Protein AF-A0A8J2T1N3-F1 (afdb_monomer)

Organism: NCBI:txid35677

Sequence (159 aa):
MSMMFPINCCVMGGDDVDDEHQQPVWPPTSPPLTTTHGRLTLVRGYLKRKSTRNLEDGGPPRWALRWLEVDPPEEDRPEYMLSVYKTAQKSKRLNAVSLKKISSVRHDDSLPCAFVVSVGESNYTLLARDAADADTWVQSLNDARDVLNEAPGAQCVAS

InterPro domains:
  IPR001849 Pleckstrin homology domain [PF00169] (44-144)
  IPR001849 Pleckstrin homolo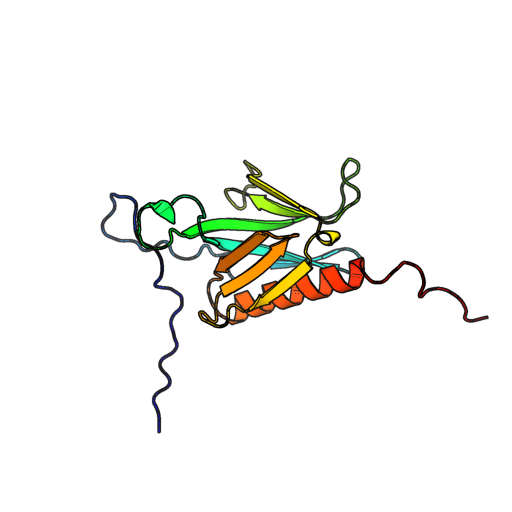gy domain [PS50003] (40-146)
  IPR001849 Pleckstrin homology domain [SM00233] (41-148)
  IPR011993 PH-like domain superfamily [G3DSA:2.30.29.30] (32-151)

Structure (mmCIF, N/CA/C/O backbone):
data_AF-A0A8J2T1N3-F1
#
_entry.id   AF-A0A8J2T1N3-F1
#
loop_
_atom_site.group_PDB
_atom_site.id
_atom_site.type_symbol
_atom_site.label_atom_id
_atom_site.label_alt_id
_atom_site.label_comp_id
_atom_site.label_asym_id
_atom_site.label_entity_id
_atom_site.label_seq_id
_atom_site.pdbx_PDB_ins_code
_atom_site.Cartn_x
_atom_site.Cartn_y
_atom_site.Cartn_z
_atom_site.occupancy
_atom_site.B_iso_or_equiv
_atom_site.auth_seq_id
_atom_site.auth_comp_id
_atom_site.auth_asym_id
_atom_site.auth_atom_id
_atom_site.pdbx_PDB_model_num
ATOM 1 N N . MET A 1 1 ? 37.024 -8.388 -8.781 1.00 33.28 1 MET A N 1
ATOM 2 C CA . MET A 1 1 ? 36.218 -7.209 -8.403 1.00 33.28 1 MET A CA 1
ATOM 3 C C . MET A 1 1 ? 34.993 -7.195 -9.305 1.00 33.28 1 MET A C 1
ATOM 5 O O . MET A 1 1 ? 35.105 -6.779 -10.449 1.00 33.28 1 MET A O 1
ATOM 9 N N . SER A 1 2 ? 33.876 -7.772 -8.849 1.00 30.22 2 SER A N 1
ATOM 10 C CA . SER A 1 2 ? 32.626 -7.786 -9.622 1.00 30.22 2 SER A CA 1
ATOM 11 C C . SER A 1 2 ? 32.015 -6.393 -9.613 1.00 30.22 2 SER A C 1
ATOM 13 O O . SER A 1 2 ? 31.743 -5.846 -8.547 1.00 30.22 2 SER A O 1
ATOM 15 N N . MET A 1 3 ? 31.823 -5.816 -10.797 1.00 27.67 3 MET A N 1
ATOM 16 C CA . MET A 1 3 ? 31.087 -4.569 -10.966 1.00 27.67 3 MET A CA 1
ATOM 17 C C . MET A 1 3 ? 29.609 -4.853 -10.692 1.00 27.67 3 MET A C 1
ATOM 19 O O . MET A 1 3 ? 28.926 -5.496 -11.485 1.00 27.67 3 MET A O 1
ATOM 23 N N . MET A 1 4 ? 29.144 -4.421 -9.523 1.00 29.05 4 MET A N 1
ATOM 24 C CA . MET A 1 4 ? 27.740 -4.431 -9.135 1.00 29.05 4 MET A CA 1
ATOM 25 C C . MET A 1 4 ? 27.053 -3.302 -9.913 1.00 29.05 4 MET A C 1
ATOM 27 O O . MET A 1 4 ? 27.140 -2.137 -9.532 1.00 29.05 4 MET A O 1
ATOM 31 N N . PHE A 1 5 ? 26.440 -3.615 -11.053 1.00 33.06 5 PHE A N 1
ATOM 32 C CA . PHE A 1 5 ? 25.565 -2.657 -11.725 1.00 33.06 5 PHE A CA 1
ATOM 33 C C . PHE A 1 5 ? 24.325 -2.445 -10.842 1.00 33.06 5 PHE A C 1
ATOM 35 O O . PHE A 1 5 ? 23.696 -3.436 -10.462 1.00 33.06 5 PHE A O 1
ATOM 42 N N . PRO A 1 6 ? 23.951 -1.202 -10.487 1.00 34.56 6 PRO A N 1
ATOM 43 C CA . PRO A 1 6 ? 22.692 -0.966 -9.799 1.00 34.56 6 PRO A CA 1
ATOM 44 C C . PRO A 1 6 ? 21.561 -1.380 -10.742 1.00 34.56 6 PRO A C 1
ATOM 46 O O . PRO A 1 6 ? 21.433 -0.841 -11.843 1.00 34.56 6 PRO A O 1
ATOM 49 N N . ILE A 1 7 ? 20.762 -2.366 -10.329 1.00 42.06 7 ILE A N 1
ATOM 50 C CA . ILE A 1 7 ? 19.538 -2.756 -11.030 1.00 42.06 7 ILE A CA 1
ATOM 51 C C . ILE A 1 7 ? 18.597 -1.558 -10.933 1.00 42.06 7 ILE A C 1
ATOM 53 O O . ILE A 1 7 ? 17.929 -1.336 -9.925 1.00 42.06 7 ILE A O 1
ATOM 57 N N . ASN A 1 8 ? 18.617 -0.727 -11.968 1.00 40.50 8 ASN A N 1
ATOM 58 C CA . ASN A 1 8 ? 17.782 0.450 -12.055 1.00 40.50 8 ASN A CA 1
ATOM 59 C C . ASN A 1 8 ? 16.344 -0.024 -12.313 1.00 40.50 8 ASN A C 1
ATOM 61 O O . ASN A 1 8 ? 15.976 -0.340 -13.443 1.00 40.50 8 ASN A O 1
ATOM 65 N N . CYS A 1 9 ? 15.528 -0.087 -11.259 1.00 50.62 9 CYS A N 1
ATOM 66 C CA . CYS A 1 9 ? 14.113 -0.485 -11.286 1.00 50.62 9 CYS A CA 1
ATOM 67 C C . CYS A 1 9 ? 13.203 0.405 -12.160 1.00 50.62 9 CYS A C 1
ATOM 69 O O . CYS A 1 9 ? 11.994 0.191 -12.247 1.00 50.62 9 CYS A O 1
ATOM 71 N N . CYS A 1 10 ? 13.775 1.396 -12.845 1.00 49.16 10 CYS A N 1
ATOM 72 C CA . CYS A 1 10 ? 13.079 2.318 -13.730 1.00 49.16 10 CYS A CA 1
ATOM 73 C C . CYS A 1 10 ? 12.511 1.665 -15.008 1.00 49.16 10 CYS A C 1
ATOM 75 O O . CYS A 1 10 ? 11.683 2.287 -15.669 1.00 49.16 10 CYS A O 1
ATOM 77 N N . VAL A 1 11 ? 12.889 0.430 -15.360 1.00 46.72 11 VAL A N 1
ATOM 78 C CA . VAL A 1 11 ? 12.620 -0.145 -16.695 1.00 46.72 11 VAL A CA 1
ATOM 79 C C . VAL A 1 11 ? 11.717 -1.380 -16.639 1.00 46.72 11 VAL A C 1
ATOM 81 O O . VAL A 1 11 ? 12.115 -2.470 -17.021 1.00 46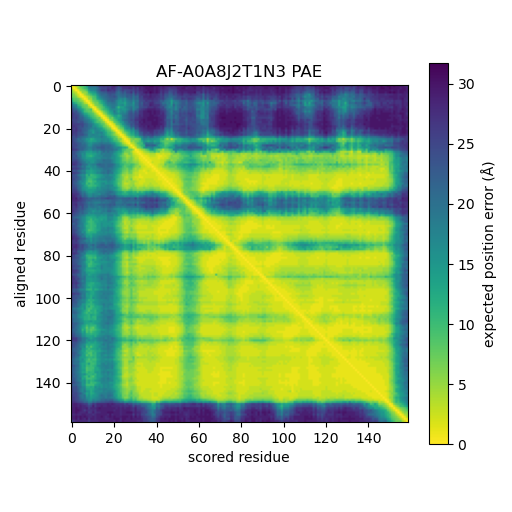.72 11 VAL A O 1
ATOM 84 N N . MET A 1 12 ? 10.473 -1.223 -16.181 1.00 45.03 12 MET A N 1
ATOM 85 C CA . MET A 1 12 ? 9.406 -2.187 -16.489 1.00 45.03 12 MET A CA 1
ATOM 86 C C . MET A 1 12 ? 8.071 -1.454 -16.697 1.00 45.03 12 MET A C 1
ATOM 88 O O . MET A 1 12 ? 7.473 -0.934 -15.746 1.00 45.03 12 MET A O 1
ATOM 92 N N . GLY A 1 13 ? 7.615 -1.404 -17.954 1.00 39.06 13 GLY A N 1
ATOM 93 C CA . GLY A 1 13 ? 6.243 -1.052 -18.341 1.00 39.06 13 GLY A CA 1
ATOM 94 C C . GLY A 1 13 ? 6.118 -0.135 -19.565 1.00 39.06 13 GLY A C 1
ATOM 95 O O . GLY A 1 13 ? 5.928 1.063 -19.384 1.00 39.06 13 GLY A O 1
ATOM 96 N N . GLY A 1 14 ? 6.166 -0.707 -20.776 1.00 36.59 14 GLY A N 1
ATOM 97 C CA . GLY A 1 14 ? 5.347 -0.244 -21.914 1.00 36.59 14 GLY A CA 1
ATOM 98 C C . GLY A 1 14 ? 3.943 -0.871 -21.814 1.00 36.59 14 GLY A C 1
ATOM 99 O O . GLY A 1 14 ? 3.734 -1.782 -21.012 1.00 36.59 14 GLY A O 1
ATOM 100 N N . ASP A 1 15 ? 2.913 -0.478 -22.547 1.00 44.97 15 ASP A N 1
ATOM 101 C CA . ASP A 1 15 ? 2.760 0.492 -23.627 1.00 44.97 15 ASP A CA 1
ATOM 102 C C . ASP A 1 15 ? 1.239 0.743 -23.743 1.00 44.97 15 ASP A C 1
ATOM 104 O O . ASP A 1 15 ? 0.459 -0.197 -23.552 1.00 44.97 15 ASP A O 1
ATOM 108 N N . ASP A 1 16 ? 0.832 1.986 -23.989 1.00 40.53 16 ASP A N 1
ATOM 109 C CA . ASP A 1 16 ? -0.409 2.356 -24.690 1.00 40.53 16 ASP A CA 1
ATOM 110 C C . ASP A 1 16 ? -0.244 3.823 -25.155 1.00 40.53 16 ASP A C 1
ATOM 112 O O . ASP A 1 16 ? -0.697 4.759 -24.498 1.00 40.53 16 ASP A O 1
ATOM 116 N N . VAL A 1 17 ? 0.460 3.937 -26.291 1.00 40.97 17 VAL A N 1
ATOM 117 C CA . VAL A 1 17 ? 0.290 4.825 -27.465 1.00 40.97 17 VAL A CA 1
ATOM 118 C C . VAL A 1 17 ? 0.396 6.362 -27.363 1.00 40.97 17 VAL A C 1
ATOM 120 O O . VAL A 1 17 ? -0.347 7.024 -26.644 1.00 40.97 17 VAL A O 1
ATOM 123 N N . ASP A 1 18 ? 1.262 6.873 -28.256 1.00 35.03 18 ASP A N 1
ATOM 124 C CA . ASP A 1 18 ? 1.399 8.233 -28.810 1.00 35.03 18 ASP A CA 1
ATOM 125 C C . ASP A 1 18 ? 1.966 9.348 -27.909 1.00 35.03 18 ASP A C 1
ATOM 127 O O . ASP A 1 18 ? 1.295 10.340 -27.651 1.00 35.03 18 ASP A O 1
ATOM 131 N N . ASP A 1 19 ? 3.238 9.241 -27.502 1.00 35.72 19 ASP A N 1
ATOM 132 C CA . ASP A 1 19 ? 4.164 10.395 -27.507 1.00 35.72 19 ASP A CA 1
ATOM 133 C C . ASP A 1 19 ? 5.622 9.905 -27.398 1.00 35.72 19 ASP A C 1
ATOM 135 O O . ASP A 1 19 ? 6.002 9.197 -26.464 1.00 35.72 19 ASP A O 1
ATOM 139 N N . GLU A 1 20 ? 6.449 10.235 -28.387 1.00 35.84 20 GLU A N 1
ATOM 140 C CA . GLU A 1 20 ? 7.730 9.575 -28.660 1.00 35.84 20 GLU A CA 1
ATOM 141 C C . GLU A 1 20 ? 8.861 9.898 -27.656 1.00 35.84 20 GLU A C 1
ATOM 143 O O . GLU A 1 20 ? 9.962 9.400 -27.840 1.00 35.84 20 GLU A O 1
ATOM 148 N N . HIS A 1 21 ? 8.677 10.704 -26.599 1.00 39.50 21 HIS A N 1
ATOM 149 C CA . HIS A 1 21 ? 9.823 11.186 -25.796 1.00 39.50 21 HIS A CA 1
ATOM 150 C C . HIS A 1 21 ? 9.574 11.455 -24.300 1.00 39.50 21 HIS A C 1
ATOM 152 O O . HIS A 1 21 ? 10.084 12.447 -23.775 1.00 39.50 21 HIS A O 1
ATOM 158 N N . GLN A 1 22 ? 8.890 10.580 -23.550 1.00 37.38 22 GLN A N 1
ATOM 159 C CA . GLN A 1 22 ? 9.033 10.585 -22.080 1.00 37.38 22 GLN A CA 1
ATOM 160 C C . GLN A 1 22 ? 8.504 9.310 -21.410 1.00 37.38 22 GLN A C 1
ATOM 162 O O . GLN A 1 22 ? 7.304 9.085 -21.284 1.00 37.38 22 GLN A O 1
ATOM 167 N N . GLN A 1 23 ? 9.427 8.498 -20.888 1.00 44.47 23 GLN A N 1
ATOM 168 C CA . GLN A 1 23 ? 9.124 7.533 -19.827 1.00 44.47 23 GLN A CA 1
ATOM 169 C C . GLN A 1 23 ? 8.367 8.263 -18.698 1.00 44.47 23 GLN A C 1
ATOM 171 O O . GLN A 1 23 ? 8.748 9.395 -18.385 1.00 44.47 23 GLN A O 1
ATOM 176 N N . PRO A 1 24 ? 7.336 7.680 -18.049 1.00 46.66 24 PRO A N 1
ATOM 177 C CA . PRO A 1 24 ? 6.681 8.349 -16.935 1.00 46.66 24 PRO A CA 1
ATOM 178 C C . PRO A 1 24 ? 7.683 8.470 -15.786 1.00 46.66 24 PRO A C 1
ATOM 180 O O . PRO A 1 24 ? 7.938 7.512 -15.053 1.00 46.66 24 PRO A O 1
ATOM 183 N N . VAL A 1 25 ? 8.274 9.659 -15.663 1.00 57.47 25 VAL A N 1
ATOM 184 C CA . VAL A 1 25 ? 9.084 10.079 -14.524 1.00 57.47 25 VAL A CA 1
ATOM 185 C C . VAL A 1 25 ? 8.244 9.813 -13.283 1.00 57.47 25 VAL A C 1
ATOM 187 O O . VAL A 1 25 ? 7.108 10.287 -13.186 1.00 57.47 25 VAL A O 1
ATOM 190 N N . TRP A 1 26 ? 8.766 8.999 -12.363 1.00 65.50 26 TRP A N 1
ATOM 191 C CA . TRP A 1 26 ? 8.106 8.766 -11.084 1.00 65.50 26 TRP A CA 1
ATOM 192 C C . TRP A 1 26 ? 7.728 10.123 -10.473 1.00 65.50 26 TRP A C 1
ATOM 194 O O . TRP A 1 26 ? 8.596 10.991 -10.351 1.00 65.50 26 TRP A O 1
ATOM 204 N N . PRO A 1 27 ? 6.451 10.354 -10.127 1.00 66.81 27 PRO A N 1
ATOM 205 C CA . PRO A 1 27 ? 6.038 11.633 -9.572 1.00 66.81 27 PRO A CA 1
ATOM 206 C C . PRO A 1 27 ? 6.780 11.911 -8.250 1.00 66.81 27 PRO A C 1
ATOM 208 O O . PRO A 1 27 ? 7.126 10.968 -7.532 1.00 66.81 27 PRO A O 1
ATOM 211 N N . PRO A 1 28 ? 6.984 13.191 -7.882 1.00 55.28 28 PRO A N 1
ATOM 212 C CA . PRO A 1 28 ? 7.863 13.614 -6.780 1.00 55.28 28 PRO A CA 1
ATOM 213 C C . PRO A 1 28 ? 7.484 13.093 -5.381 1.00 55.28 28 PRO A C 1
ATOM 215 O O . PRO A 1 28 ? 8.271 13.208 -4.452 1.00 55.28 28 PRO A O 1
ATOM 218 N N . THR A 1 29 ? 6.310 12.483 -5.213 1.00 58.31 29 THR A N 1
ATOM 219 C CA . THR A 1 29 ? 5.876 11.788 -3.981 1.00 58.31 29 THR A CA 1
ATOM 220 C C . THR A 1 29 ? 6.286 10.306 -3.957 1.00 58.31 29 THR A C 1
ATOM 222 O O . THR A 1 29 ? 5.571 9.443 -3.449 1.00 58.31 29 THR A O 1
ATOM 225 N N . SER A 1 30 ? 7.448 10.041 -4.547 1.00 53.81 30 SER A N 1
ATOM 226 C CA . SER A 1 30 ? 8.233 8.810 -4.457 1.00 53.81 30 SER A CA 1
ATOM 227 C C . SER A 1 30 ? 9.593 9.328 -3.979 1.00 53.81 30 SER A C 1
ATOM 229 O O . SER A 1 30 ? 10.326 9.856 -4.812 1.00 53.81 30 SER A O 1
ATOM 231 N N . PRO A 1 31 ? 9.846 9.478 -2.669 1.00 60.31 31 PRO A N 1
ATOM 232 C CA . PRO A 1 31 ? 9.664 8.458 -1.642 1.00 60.31 31 PRO A CA 1
ATOM 233 C C . PRO A 1 31 ? 8.270 8.442 -1.000 1.00 60.31 31 PRO A C 1
ATOM 235 O O . PRO A 1 31 ? 7.576 9.466 -1.009 1.00 60.31 31 PRO A O 1
ATOM 238 N N . PRO A 1 32 ? 7.855 7.297 -0.421 1.00 78.56 32 PRO A N 1
ATOM 239 C CA . PRO A 1 32 ? 6.641 7.230 0.377 1.00 78.56 32 PRO A CA 1
ATOM 240 C C . PRO A 1 32 ? 6.695 8.239 1.525 1.00 78.56 32 PRO A C 1
ATOM 242 O O . PRO A 1 32 ? 7.703 8.391 2.212 1.00 78.56 32 PRO A O 1
ATOM 245 N N . LEU A 1 33 ? 5.580 8.926 1.743 1.00 84.94 33 LEU A N 1
ATOM 246 C CA . LEU A 1 33 ? 5.395 9.811 2.880 1.00 84.94 33 LEU A CA 1
ATOM 247 C C . LEU A 1 33 ? 4.848 8.993 4.044 1.00 84.94 33 LEU A C 1
ATOM 249 O O . LEU A 1 33 ? 3.852 8.283 3.889 1.00 84.94 33 LEU A O 1
ATOM 253 N N . THR A 1 34 ? 5.453 9.147 5.214 1.00 88.75 34 THR A N 1
ATOM 254 C CA . THR A 1 34 ? 4.949 8.567 6.455 1.00 88.75 34 THR A CA 1
ATOM 255 C C . THR A 1 34 ? 4.435 9.653 7.391 1.00 88.75 34 THR A C 1
ATOM 257 O O . THR A 1 34 ? 4.918 10.787 7.400 1.00 88.75 34 THR A O 1
ATOM 260 N N . THR A 1 35 ? 3.395 9.338 8.154 1.00 88.81 35 THR A N 1
ATOM 261 C CA . THR A 1 35 ? 2.863 10.221 9.193 1.00 88.81 35 THR A CA 1
ATOM 262 C C . THR A 1 35 ? 2.381 9.393 10.373 1.00 88.81 35 THR A C 1
ATOM 264 O O . THR A 1 35 ? 1.821 8.314 10.193 1.00 88.81 35 THR A O 1
ATOM 267 N N . THR A 1 36 ? 2.616 9.875 11.587 1.00 88.81 36 THR A N 1
ATOM 268 C CA . THR A 1 36 ? 2.185 9.181 12.801 1.00 88.81 36 THR A CA 1
ATOM 269 C C . THR A 1 36 ? 0.731 9.521 13.107 1.00 88.81 36 THR A C 1
ATOM 271 O O . THR A 1 36 ? 0.372 10.693 13.205 1.00 88.81 36 THR A O 1
ATOM 274 N N . HIS A 1 37 ? -0.100 8.500 13.307 1.00 86.25 37 HIS A N 1
ATOM 275 C CA . HIS A 1 37 ? -1.475 8.642 13.778 1.00 86.25 37 HIS A CA 1
ATOM 276 C C . HIS A 1 37 ? -1.719 7.691 14.953 1.00 86.25 37 HIS A C 1
ATOM 278 O O . HIS A 1 37 ? -1.761 6.468 14.796 1.00 86.25 37 HIS A O 1
ATOM 284 N N . GLY A 1 38 ? -1.856 8.252 16.156 1.00 84.19 38 GLY A N 1
ATOM 285 C CA . GLY A 1 38 ? -1.870 7.460 17.384 1.00 84.19 38 GLY A CA 1
ATOM 286 C C . GLY A 1 38 ? -0.567 6.671 17.540 1.00 84.19 38 GLY A C 1
ATOM 287 O O . GLY A 1 38 ? 0.508 7.260 17.597 1.00 84.19 38 GLY A O 1
ATOM 288 N N . ARG A 1 39 ? -0.668 5.337 17.597 1.00 84.31 39 ARG A N 1
ATOM 289 C CA . ARG A 1 39 ? 0.480 4.413 17.694 1.00 84.31 39 ARG A CA 1
ATOM 290 C C . ARG A 1 39 ? 0.962 3.880 16.338 1.00 84.31 39 ARG A C 1
ATOM 292 O O . ARG A 1 39 ? 1.894 3.088 16.315 1.00 84.31 39 ARG A O 1
ATOM 299 N N . LEU A 1 40 ? 0.316 4.260 15.232 1.00 87.06 40 LEU A N 1
ATOM 300 C CA . LEU A 1 40 ? 0.606 3.718 13.905 1.00 87.06 40 LEU A CA 1
ATOM 301 C C . LEU A 1 40 ? 1.406 4.707 13.058 1.00 87.06 40 LEU A C 1
ATOM 303 O O . LEU A 1 40 ? 1.130 5.909 13.052 1.00 87.06 40 LEU A O 1
ATOM 307 N N . THR A 1 41 ? 2.330 4.169 12.267 1.00 88.31 41 THR A N 1
ATOM 308 C CA . THR A 1 41 ? 2.959 4.875 11.148 1.00 88.31 41 THR A CA 1
ATOM 309 C C . THR A 1 41 ? 2.125 4.632 9.895 1.00 88.31 41 THR A C 1
ATOM 311 O O . THR A 1 41 ? 2.108 3.535 9.343 1.00 88.31 41 THR A O 1
ATOM 314 N N . LEU A 1 42 ? 1.402 5.655 9.446 1.00 91.56 42 LEU A N 1
ATOM 315 C CA . LEU A 1 42 ? 0.627 5.604 8.211 1.00 91.56 42 LEU A CA 1
ATOM 316 C C . LEU A 1 42 ? 1.544 5.910 7.032 1.00 91.56 42 LEU A C 1
ATOM 318 O O . LEU A 1 42 ? 2.291 6.885 7.073 1.00 91.56 42 LEU A O 1
ATOM 322 N N . VAL A 1 43 ? 1.460 5.107 5.975 1.00 94.38 43 VAL A N 1
ATOM 323 C CA . VAL A 1 43 ? 2.260 5.258 4.754 1.00 94.38 43 VAL A CA 1
ATOM 324 C C . VAL A 1 43 ? 1.374 5.647 3.574 1.00 94.38 43 VAL A C 1
ATOM 326 O O . VAL A 1 43 ? 0.243 5.170 3.452 1.00 94.38 43 VAL A O 1
ATOM 329 N N . ARG A 1 44 ? 1.875 6.529 2.703 1.00 94.69 44 ARG A N 1
ATOM 330 C CA . ARG A 1 44 ? 1.207 6.945 1.464 1.00 94.69 44 ARG A CA 1
ATOM 331 C C . ARG A 1 44 ? 2.199 7.276 0.358 1.00 94.69 44 ARG A C 1
ATOM 333 O O . ARG A 1 44 ? 3.277 7.794 0.628 1.00 94.69 44 ARG A O 1
ATOM 340 N N . GLY A 1 45 ? 1.833 7.027 -0.891 1.00 93.31 45 GLY A N 1
ATOM 341 C CA . GLY A 1 45 ? 2.717 7.277 -2.027 1.00 93.31 45 GLY A CA 1
ATOM 342 C C . GLY A 1 45 ? 2.220 6.663 -3.328 1.00 93.31 45 GLY A C 1
ATOM 343 O O . GLY A 1 45 ? 1.215 5.946 -3.365 1.00 93.31 45 GLY A O 1
ATOM 344 N N . TYR A 1 46 ? 2.938 6.941 -4.414 1.00 91.81 46 TYR A N 1
ATOM 345 C CA . TYR A 1 46 ? 2.677 6.290 -5.694 1.00 91.81 46 TYR A CA 1
ATOM 346 C C . TYR A 1 46 ? 3.348 4.919 -5.775 1.00 91.81 46 TYR A C 1
ATOM 348 O O . TYR A 1 46 ? 4.527 4.768 -5.471 1.00 91.81 46 TYR A O 1
ATOM 356 N N . LEU A 1 47 ? 2.598 3.930 -6.257 1.00 91.56 47 LEU A N 1
ATOM 357 C CA . LEU A 1 47 ? 3.086 2.591 -6.576 1.00 91.56 47 LEU A CA 1
ATOM 358 C C . LEU A 1 47 ? 2.548 2.156 -7.935 1.00 91.56 47 LEU A C 1
ATOM 360 O O . LEU A 1 47 ? 1.433 2.503 -8.331 1.00 91.56 47 LEU A O 1
ATOM 364 N N . LYS A 1 48 ? 3.317 1.346 -8.652 1.00 90.12 48 LYS A N 1
ATOM 365 C CA . LYS A 1 48 ? 2.834 0.624 -9.827 1.00 90.12 48 LYS A CA 1
ATOM 366 C C . LYS A 1 48 ? 2.169 -0.668 -9.358 1.00 90.12 48 LYS A C 1
ATOM 368 O O . LYS A 1 48 ? 2.803 -1.512 -8.742 1.00 90.12 48 LYS A O 1
ATOM 373 N N . ARG A 1 49 ? 0.887 -0.854 -9.657 1.00 89.06 49 ARG A N 1
ATOM 374 C CA . ARG A 1 49 ? 0.153 -2.089 -9.352 1.00 89.06 49 ARG A CA 1
ATOM 375 C C . ARG A 1 49 ? 0.092 -2.986 -10.581 1.00 89.06 49 ARG A C 1
ATOM 377 O O . ARG A 1 49 ? -0.289 -2.514 -11.655 1.00 89.06 49 ARG A O 1
ATOM 384 N N . LYS A 1 50 ? 0.407 -4.272 -10.415 1.00 84.88 50 LYS A N 1
ATOM 385 C CA . LYS A 1 50 ? 0.279 -5.271 -11.483 1.00 84.88 50 LYS A CA 1
ATOM 386 C C . LYS A 1 50 ? -1.199 -5.461 -11.841 1.00 84.88 50 LYS A C 1
ATOM 388 O O . LYS A 1 50 ? -2.036 -5.695 -10.965 1.00 84.88 50 LYS A O 1
ATOM 393 N N . SER A 1 51 ? -1.539 -5.313 -13.117 1.00 74.69 51 SER A N 1
ATOM 394 C CA . SER A 1 51 ? -2.882 -5.5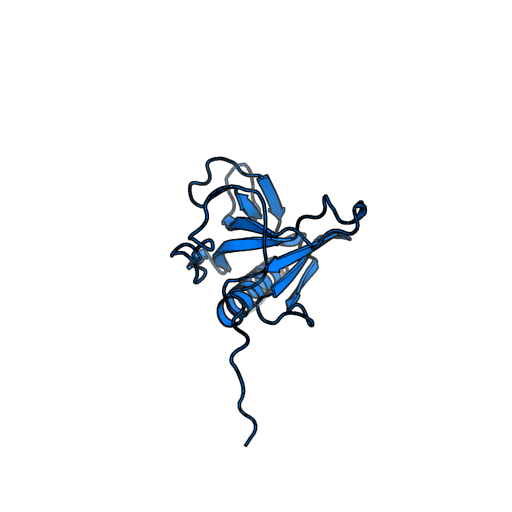86 -13.628 1.00 74.69 51 SER A CA 1
ATOM 395 C C . SER A 1 51 ? -3.126 -7.091 -13.663 1.00 74.69 51 SER A C 1
ATOM 397 O O . SER A 1 51 ? -2.285 -7.847 -14.143 1.00 74.69 51 SER A O 1
ATOM 399 N N . THR A 1 52 ? -4.294 -7.522 -13.193 1.00 64.56 52 THR A N 1
ATOM 400 C CA . THR A 1 52 ? -4.733 -8.924 -13.259 1.00 64.56 52 THR A CA 1
ATOM 401 C C . THR A 1 52 ? -5.518 -9.242 -14.535 1.00 64.56 52 THR A C 1
ATOM 403 O O . THR A 1 52 ? -5.820 -10.402 -14.773 1.00 64.56 52 THR A O 1
ATOM 406 N N . ARG A 1 53 ? -5.865 -8.235 -15.354 1.00 56.59 53 ARG A N 1
ATOM 407 C CA . ARG A 1 53 ? -6.842 -8.376 -16.452 1.00 56.59 53 ARG A CA 1
ATOM 408 C C . ARG A 1 53 ? -6.335 -9.074 -17.717 1.00 56.59 53 ARG A C 1
ATOM 410 O O . ARG A 1 53 ? -7.168 -9.524 -18.482 1.00 56.59 53 ARG A O 1
ATOM 417 N N . ASN A 1 54 ? -5.023 -9.167 -17.939 1.00 49.78 54 ASN A N 1
ATOM 418 C CA . ASN A 1 54 ? -4.477 -9.581 -19.244 1.00 49.78 54 ASN A CA 1
ATOM 419 C C . ASN A 1 54 ? -3.576 -10.825 -19.168 1.00 49.78 54 ASN A C 1
ATOM 421 O O . ASN A 1 54 ? -2.807 -11.078 -20.089 1.00 49.78 54 ASN A O 1
ATOM 425 N N . LEU A 1 55 ? -3.628 -11.595 -18.073 1.00 50.53 55 LEU A N 1
ATOM 426 C CA . LEU A 1 55 ? -2.864 -12.848 -17.985 1.00 50.53 55 LEU A CA 1
ATOM 427 C C . LEU A 1 55 ? -3.353 -13.909 -18.988 1.00 50.53 55 LEU A C 1
ATOM 429 O O . LEU A 1 55 ? -2.584 -14.803 -19.321 1.00 50.53 55 LEU A O 1
ATOM 433 N N . GLU A 1 56 ? -4.585 -13.792 -19.492 1.00 51.25 56 GLU A N 1
ATOM 434 C CA . GLU A 1 56 ? -5.168 -14.729 -20.463 1.00 51.25 56 GLU A CA 1
ATOM 435 C C . GLU A 1 56 ? -4.619 -14.544 -21.893 1.00 51.25 56 GLU A C 1
ATOM 437 O O . GLU A 1 56 ? -4.569 -15.510 -22.646 1.00 51.25 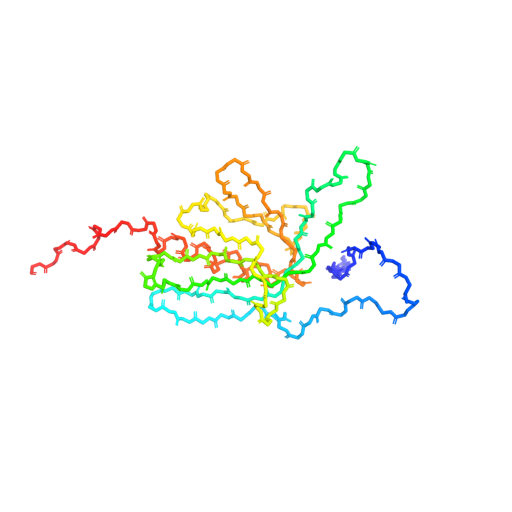56 GLU A O 1
ATOM 442 N N . ASP A 1 57 ? -4.110 -13.355 -22.242 1.00 57.59 57 ASP A N 1
ATOM 443 C CA . ASP A 1 57 ? -3.658 -13.027 -23.608 1.00 57.59 57 ASP A CA 1
ATOM 444 C C . ASP A 1 57 ? -2.156 -13.279 -23.854 1.00 57.59 57 ASP A C 1
ATOM 446 O O . ASP A 1 57 ? -1.621 -12.928 -24.905 1.00 57.59 57 ASP A O 1
ATOM 450 N N . GLY A 1 58 ? -1.426 -13.842 -22.882 1.00 56.47 58 GLY A N 1
ATOM 451 C CA . GLY A 1 58 ? 0.011 -14.141 -23.020 1.00 56.47 58 GLY A CA 1
ATOM 452 C C . GLY A 1 58 ? 0.930 -12.913 -23.152 1.00 56.47 58 GLY A C 1
ATOM 453 O O . GLY A 1 58 ? 2.129 -13.062 -23.387 1.00 56.47 58 GLY A O 1
ATOM 454 N N . GLY A 1 59 ? 0.391 -11.700 -22.996 1.00 59.09 59 GLY A N 1
ATOM 455 C CA . GLY A 1 59 ? 1.143 -10.448 -23.049 1.00 59.09 59 GLY A CA 1
ATOM 456 C C . GLY A 1 59 ? 1.934 -10.150 -21.766 1.00 59.09 59 GLY A C 1
ATOM 457 O O . GLY A 1 59 ? 1.662 -10.720 -20.704 1.00 59.09 59 GLY A O 1
ATOM 458 N N . PRO A 1 60 ? 2.912 -9.225 -21.823 1.00 58.50 60 PRO A N 1
ATOM 459 C CA . PRO A 1 60 ? 3.673 -8.828 -20.647 1.00 58.50 60 PRO A CA 1
ATOM 460 C C . PRO A 1 60 ? 2.758 -8.207 -19.577 1.00 58.50 60 PRO A C 1
ATOM 462 O O . PRO A 1 60 ? 1.762 -7.546 -19.898 1.00 58.50 60 PRO A O 1
ATOM 465 N N . PRO A 1 61 ? 3.085 -8.379 -18.284 1.00 64.00 61 PRO A N 1
ATOM 466 C CA . PRO A 1 61 ? 2.277 -7.844 -17.200 1.00 64.00 61 PRO A CA 1
ATOM 467 C C . PRO A 1 61 ? 2.199 -6.317 -17.284 1.00 64.00 61 PRO A C 1
ATOM 469 O O . PRO A 1 61 ? 3.203 -5.618 -17.152 1.00 64.00 61 PRO A O 1
ATOM 472 N N . ARG A 1 62 ? 0.983 -5.794 -17.467 1.00 77.19 62 ARG A N 1
ATOM 473 C CA . ARG A 1 62 ? 0.732 -4.350 -17.478 1.00 77.19 62 ARG A CA 1
ATOM 474 C C . ARG A 1 62 ? 0.754 -3.797 -16.057 1.00 77.19 62 ARG A C 1
ATOM 476 O O . ARG A 1 62 ? 0.075 -4.315 -15.169 1.00 77.19 62 ARG A O 1
ATOM 483 N N . TRP A 1 63 ? 1.494 -2.714 -15.855 1.00 83.88 63 TRP A N 1
ATOM 484 C CA . TRP A 1 63 ? 1.597 -2.015 -14.577 1.00 83.88 63 TRP A CA 1
ATOM 485 C C . TRP A 1 63 ? 0.848 -0.691 -14.638 1.00 83.88 63 TRP A C 1
ATOM 487 O O . TRP A 1 63 ? 0.988 0.066 -15.592 1.00 83.88 63 TRP A O 1
ATOM 497 N N . ALA A 1 64 ? 0.071 -0.388 -13.603 1.00 86.25 64 ALA A N 1
ATOM 498 C CA . ALA A 1 64 ? -0.671 0.861 -13.518 1.00 86.25 64 ALA A CA 1
ATOM 499 C C . ALA A 1 64 ? -0.201 1.683 -12.317 1.00 86.25 64 ALA A C 1
ATOM 501 O O . ALA A 1 64 ? -0.297 1.221 -11.181 1.00 86.25 64 ALA A O 1
ATOM 502 N N . LEU A 1 65 ? 0.261 2.912 -12.556 1.00 88.25 65 LEU A N 1
ATOM 503 C CA . LEU A 1 65 ? 0.632 3.845 -11.491 1.00 88.25 65 LEU A CA 1
ATOM 504 C C . LEU A 1 65 ? -0.615 4.280 -10.705 1.00 88.25 65 LEU A C 1
ATOM 506 O O . LEU A 1 65 ? -1.594 4.744 -11.297 1.00 88.25 65 LEU A O 1
ATOM 510 N N . ARG A 1 66 ? -0.608 4.104 -9.385 1.00 91.69 66 ARG A N 1
ATOM 511 C CA . ARG A 1 66 ? -1.727 4.403 -8.481 1.00 91.69 66 ARG A CA 1
ATOM 512 C C . ARG A 1 66 ? -1.226 5.043 -7.198 1.00 91.69 66 ARG A C 1
ATOM 514 O O . ARG A 1 66 ? -0.112 4.773 -6.767 1.00 91.69 66 ARG A O 1
ATOM 521 N N . TRP A 1 67 ? -2.073 5.871 -6.597 1.00 92.38 67 TRP A N 1
ATOM 522 C CA . TRP A 1 67 ? -1.830 6.401 -5.260 1.00 92.38 67 TRP A CA 1
ATOM 523 C C . TRP A 1 67 ? -2.369 5.413 -4.235 1.00 92.38 67 TRP A C 1
ATOM 525 O O . TRP A 1 67 ? -3.543 5.041 -4.308 1.00 92.38 67 TRP A O 1
ATOM 535 N N . LEU A 1 68 ? -1.517 4.966 -3.322 1.00 94.75 68 LEU A N 1
ATOM 536 C CA . LEU A 1 68 ? -1.912 4.140 -2.192 1.00 94.75 68 LEU A CA 1
ATOM 537 C C . LEU A 1 68 ? -1.680 4.920 -0.907 1.00 94.75 68 LEU A C 1
ATOM 539 O O . LEU A 1 68 ? -0.712 5.671 -0.802 1.00 94.75 68 LEU A O 1
ATOM 543 N N . GLU A 1 69 ? -2.555 4.726 0.069 1.00 94.75 69 GLU A N 1
ATOM 544 C CA . GLU A 1 69 ? -2.376 5.283 1.406 1.00 94.75 69 GLU A CA 1
ATOM 545 C C . GLU A 1 69 ? -3.118 4.474 2.459 1.00 94.75 69 GLU A C 1
ATOM 547 O O . GLU A 1 69 ? -4.143 3.855 2.171 1.00 94.75 69 GLU A O 1
ATOM 552 N N . VAL A 1 70 ? -2.596 4.502 3.680 1.00 94.81 70 VAL A N 1
ATOM 553 C CA . VAL A 1 70 ? -3.329 4.051 4.859 1.00 94.81 70 VAL A CA 1
ATOM 554 C C . VAL A 1 70 ? -4.163 5.215 5.389 1.00 94.81 70 VAL A C 1
ATOM 556 O O . VAL A 1 70 ? -3.622 6.176 5.935 1.00 94.81 70 VAL A O 1
ATOM 559 N N . ASP A 1 71 ? -5.478 5.114 5.229 1.00 91.50 71 ASP A N 1
ATOM 560 C CA . ASP A 1 71 ? -6.449 6.054 5.777 1.00 91.50 71 ASP A CA 1
ATOM 561 C C . ASP A 1 71 ? -6.732 5.718 7.257 1.00 91.50 71 ASP A C 1
ATOM 563 O O . ASP A 1 71 ? -6.909 4.536 7.593 1.00 91.50 71 ASP A O 1
ATOM 567 N N . PRO A 1 72 ? -6.779 6.722 8.154 1.00 90.75 72 PRO A N 1
ATOM 568 C CA . PRO A 1 72 ? -7.198 6.523 9.536 1.00 90.75 72 PRO A CA 1
ATOM 569 C C . PRO A 1 72 ? -8.707 6.219 9.630 1.00 90.75 72 PRO A C 1
ATOM 571 O O . PRO A 1 72 ? -9.447 6.469 8.675 1.00 90.75 72 PRO A O 1
ATOM 574 N N . PRO A 1 73 ? -9.181 5.707 10.781 1.00 89.50 73 PRO A N 1
ATOM 575 C CA . PRO A 1 73 ? -10.603 5.527 11.036 1.00 89.50 73 PRO A CA 1
ATOM 576 C C . PRO A 1 73 ? -11.395 6.832 10.879 1.00 89.50 73 PRO A C 1
ATOM 578 O O . PRO A 1 73 ? -10.976 7.886 11.356 1.00 89.50 73 PRO A O 1
ATOM 581 N N . GLU A 1 74 ? -12.565 6.737 10.257 1.00 86.38 74 GLU A N 1
ATOM 582 C CA . GLU A 1 74 ? -13.563 7.805 10.137 1.00 86.38 74 GLU A CA 1
ATOM 583 C C . GLU A 1 74 ? -14.826 7.415 10.926 1.00 86.38 74 GLU A C 1
ATOM 585 O O . GLU A 1 74 ? -15.001 6.248 11.275 1.00 86.38 74 GLU A O 1
ATOM 590 N N . GLU A 1 75 ? -15.730 8.363 11.188 1.00 78.31 75 GLU A N 1
ATOM 591 C CA . GLU A 1 75 ? -16.969 8.121 11.954 1.00 78.31 75 GLU A CA 1
ATOM 592 C C . GLU A 1 75 ? -17.810 6.972 11.364 1.00 78.31 75 GLU A C 1
ATOM 594 O O . GLU A 1 75 ? -18.248 6.078 12.086 1.00 78.31 75 GLU A O 1
ATOM 599 N N . ASP A 1 76 ? -17.912 6.916 10.034 1.00 79.56 76 ASP A N 1
ATOM 600 C CA . ASP A 1 76 ? -18.626 5.858 9.309 1.00 79.56 76 ASP A CA 1
ATOM 601 C C . ASP A 1 76 ? -17.790 4.579 9.098 1.00 79.56 76 ASP A C 1
ATOM 603 O O . ASP A 1 76 ? -18.280 3.579 8.561 1.00 79.56 76 ASP A O 1
ATOM 607 N N . ARG A 1 77 ? -16.495 4.603 9.444 1.00 78.38 77 ARG A N 1
ATOM 608 C CA . ARG A 1 77 ? -15.529 3.522 9.186 1.00 78.38 77 ARG A CA 1
ATOM 609 C C . ARG A 1 77 ? -14.491 3.427 10.308 1.00 78.38 77 ARG A C 1
ATOM 611 O O . ARG A 1 77 ? -13.405 3.992 10.176 1.00 78.38 77 ARG A O 1
ATOM 618 N N . PRO A 1 78 ? -14.748 2.642 11.367 1.00 83.62 78 PRO A N 1
ATOM 619 C CA . PRO A 1 78 ? -13.893 2.597 12.554 1.00 83.62 78 PRO A CA 1
ATOM 620 C C . PRO A 1 78 ? -12.594 1.779 12.370 1.00 83.62 78 PRO A C 1
ATOM 622 O O . PRO A 1 78 ? -12.023 1.291 13.343 1.00 83.62 78 PRO A O 1
ATOM 625 N N . GLU A 1 79 ? -12.110 1.593 11.140 1.00 89.75 79 GLU A N 1
ATOM 626 C CA . GLU A 1 79 ? -10.936 0.770 10.831 1.00 89.75 79 GLU A CA 1
ATOM 627 C C . GLU A 1 79 ? -9.908 1.534 9.994 1.00 89.75 79 GLU A C 1
ATOM 629 O O . GLU A 1 79 ? -10.265 2.364 9.162 1.00 89.75 79 GLU A O 1
ATOM 634 N N . TYR A 1 80 ? -8.627 1.201 10.177 1.00 92.75 80 TYR A N 1
ATOM 635 C CA . TYR A 1 80 ? -7.562 1.659 9.287 1.00 92.75 80 TYR A CA 1
ATOM 636 C C . TYR A 1 80 ? -7.651 0.927 7.947 1.00 92.75 80 TYR A C 1
ATOM 638 O O . TYR A 1 80 ? -7.663 -0.309 7.902 1.00 92.75 80 TYR A O 1
ATOM 646 N N . MET A 1 81 ? -7.671 1.686 6.853 1.00 94.06 81 MET A N 1
ATOM 647 C CA . MET A 1 81 ? -7.893 1.156 5.508 1.00 94.06 81 MET A CA 1
ATOM 648 C C . MET A 1 81 ? -6.686 1.432 4.616 1.00 94.06 81 MET A C 1
ATOM 650 O O . MET A 1 81 ? -6.316 2.582 4.425 1.00 94.06 81 MET A O 1
ATOM 654 N N . LEU A 1 82 ? -6.108 0.405 3.994 1.00 95.38 82 LEU A N 1
ATOM 655 C CA . LEU A 1 82 ? -5.219 0.590 2.849 1.00 95.38 82 LEU A CA 1
ATOM 656 C C . LEU A 1 82 ? -6.077 0.861 1.608 1.00 95.38 82 LEU A C 1
ATOM 658 O O . LEU A 1 82 ? -6.695 -0.046 1.039 1.00 95.38 82 LEU A O 1
ATOM 662 N N . SER A 1 83 ? -6.128 2.121 1.200 1.00 94.75 83 SER A N 1
ATOM 663 C CA . SER A 1 83 ? -6.921 2.601 0.075 1.00 94.75 83 SER A CA 1
ATOM 664 C C . SER A 1 83 ? -6.077 2.776 -1.181 1.00 94.75 83 SER A C 1
ATOM 666 O O . SER A 1 83 ? -4.905 3.142 -1.141 1.00 94.75 83 SER A O 1
ATOM 668 N N . VAL A 1 84 ? -6.708 2.533 -2.328 1.00 93.44 84 VAL A N 1
ATOM 669 C CA . VAL A 1 84 ? -6.128 2.708 -3.660 1.00 93.44 84 VAL A CA 1
ATOM 670 C C . VAL A 1 84 ? -6.932 3.763 -4.403 1.00 93.44 84 VAL A C 1
ATOM 672 O O . VAL A 1 84 ? -8.132 3.592 -4.629 1.00 93.44 84 VAL A O 1
ATOM 675 N N . TYR A 1 85 ? -6.265 4.809 -4.867 1.00 91.12 85 TYR A N 1
ATOM 676 C CA . TYR A 1 85 ? -6.850 5.904 -5.632 1.00 91.12 85 TYR A CA 1
ATOM 677 C C . TYR A 1 85 ? -6.248 5.980 -7.034 1.00 91.12 85 TYR A C 1
ATOM 679 O O . TYR A 1 85 ? -5.146 5.490 -7.303 1.00 91.12 85 TYR A O 1
ATOM 687 N N . LYS A 1 86 ? -6.981 6.616 -7.957 1.00 88.25 86 LYS A N 1
ATOM 688 C CA . LYS A 1 86 ? -6.463 6.875 -9.310 1.00 88.25 86 LYS A CA 1
ATOM 689 C C . LYS A 1 86 ? -5.208 7.758 -9.261 1.00 88.25 86 LYS A C 1
ATOM 691 O O . LYS A 1 86 ? -4.249 7.462 -9.964 1.00 88.25 86 LYS A O 1
ATOM 696 N N . THR A 1 87 ? -5.220 8.802 -8.429 1.00 89.44 87 THR A N 1
ATOM 697 C CA . THR A 1 87 ? -4.134 9.783 -8.247 1.00 89.44 87 THR A CA 1
ATOM 698 C C . THR A 1 87 ? -4.120 10.315 -6.807 1.00 89.44 87 THR A C 1
ATOM 700 O O . THR A 1 87 ? -5.085 10.116 -6.067 1.00 89.44 87 THR A O 1
ATOM 703 N N . ALA A 1 88 ? -3.063 11.042 -6.428 1.00 88.31 88 ALA A N 1
ATOM 704 C CA . ALA A 1 88 ? -2.918 11.677 -5.110 1.00 88.31 88 ALA A CA 1
ATOM 705 C C . ALA A 1 88 ? -3.973 12.756 -4.799 1.00 88.31 88 ALA A C 1
ATOM 707 O O . ALA A 1 88 ? -4.166 13.111 -3.643 1.00 88.31 88 ALA A O 1
ATOM 708 N N . GLN A 1 89 ? -4.690 13.259 -5.812 1.00 87.31 89 GLN A N 1
ATOM 709 C CA . GLN A 1 89 ? -5.827 14.172 -5.622 1.00 87.31 89 GLN A CA 1
ATOM 710 C C . GLN A 1 89 ? -7.060 13.469 -5.032 1.00 87.31 89 GLN A C 1
ATOM 712 O O . GLN A 1 89 ? -8.058 14.125 -4.755 1.00 87.31 89 GLN A O 1
ATOM 717 N N . LYS A 1 90 ? -7.023 12.133 -4.892 1.00 87.62 90 LYS A N 1
ATOM 718 C CA . LYS A 1 90 ? -8.093 11.303 -4.313 1.00 87.62 90 LYS A CA 1
ATOM 719 C C . LYS A 1 90 ? -9.466 11.473 -4.979 1.00 87.62 90 LYS A C 1
ATOM 721 O O . LYS A 1 90 ? -10.483 11.105 -4.405 1.00 87.62 90 LYS A O 1
ATOM 726 N N . SER A 1 91 ? -9.506 11.941 -6.230 1.00 84.00 91 SER A N 1
ATOM 727 C CA . SER A 1 91 ? -10.751 12.206 -6.973 1.00 84.00 91 SER A CA 1
ATOM 728 C C . SER A 1 91 ? -11.621 10.966 -7.192 1.00 84.00 91 SER A C 1
ATOM 730 O O . SER A 1 91 ? -12.831 11.071 -7.373 1.00 84.00 91 SER A O 1
ATOM 732 N N . LYS A 1 92 ? -11.010 9.776 -7.188 1.00 87.94 92 LYS A N 1
ATOM 733 C CA . LYS A 1 92 ? -11.712 8.495 -7.264 1.00 87.94 92 LYS A CA 1
ATOM 734 C C . LYS A 1 92 ? -10.964 7.422 -6.487 1.00 87.94 92 LYS A C 1
ATOM 736 O O . LYS A 1 92 ? -9.844 7.051 -6.861 1.00 87.94 92 LYS A O 1
ATOM 741 N N . ARG A 1 93 ? -11.623 6.871 -5.466 1.00 90.88 93 ARG A N 1
ATOM 742 C CA . ARG A 1 93 ? -11.187 5.644 -4.795 1.00 90.88 93 ARG A CA 1
ATOM 743 C C . ARG A 1 93 ? -11.547 4.437 -5.656 1.00 90.88 93 ARG A C 1
ATOM 745 O O . ARG A 1 93 ? -12.684 4.294 -6.096 1.00 90.88 93 ARG A O 1
ATOM 752 N N . LEU A 1 94 ? -10.561 3.596 -5.935 1.00 90.88 94 LEU A N 1
ATOM 753 C CA . LEU A 1 94 ? -10.694 2.400 -6.766 1.00 90.88 94 LEU A CA 1
ATOM 754 C C . LEU A 1 94 ? -10.896 1.144 -5.924 1.00 90.88 94 LEU A C 1
ATOM 756 O O . LEU A 1 94 ? -11.621 0.248 -6.341 1.00 90.88 94 LEU A O 1
ATOM 760 N N . ASN A 1 95 ? -10.219 1.060 -4.778 1.00 90.94 95 ASN A N 1
ATOM 761 C CA . ASN A 1 95 ? -10.347 -0.054 -3.847 1.00 90.94 95 ASN A CA 1
ATOM 762 C C . ASN A 1 95 ? -9.971 0.392 -2.428 1.00 90.94 95 ASN A C 1
ATOM 764 O O . ASN A 1 95 ? -9.278 1.397 -2.274 1.00 90.94 95 ASN A O 1
ATOM 768 N N . ALA A 1 96 ? -10.400 -0.356 -1.416 1.00 92.50 96 ALA A N 1
ATOM 769 C CA . ALA A 1 96 ? -9.966 -0.182 -0.035 1.00 92.50 96 ALA A CA 1
ATOM 770 C C . ALA A 1 96 ? -10.024 -1.523 0.701 1.00 92.50 96 ALA A C 1
ATOM 772 O O . ALA A 1 96 ? -10.996 -2.266 0.562 1.00 92.50 96 ALA A O 1
ATOM 773 N N . VAL A 1 97 ? -8.998 -1.823 1.494 1.00 93.25 97 VAL A N 1
ATOM 774 C CA . VAL A 1 97 ? -8.935 -3.031 2.321 1.00 93.25 97 VAL A CA 1
ATOM 775 C C . VAL A 1 97 ? -8.592 -2.662 3.757 1.00 93.25 97 VAL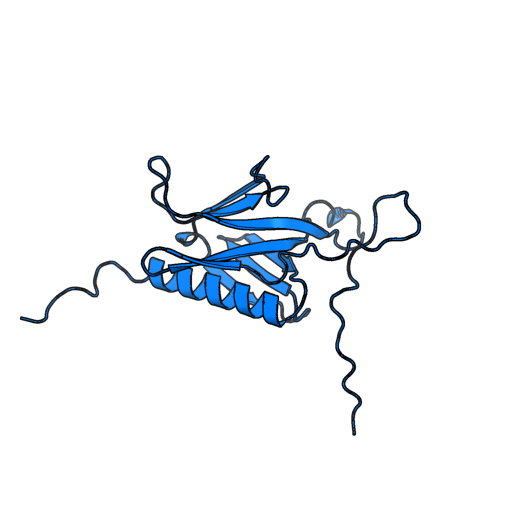 A C 1
ATOM 777 O O . VAL A 1 97 ? -7.700 -1.860 3.997 1.00 93.25 97 VAL A O 1
ATOM 780 N N . SER A 1 98 ? -9.304 -3.251 4.716 1.00 92.69 98 SER A N 1
ATOM 781 C CA . SER A 1 98 ? -8.980 -3.107 6.138 1.00 92.69 98 SER A CA 1
ATOM 782 C C . SER A 1 98 ? -7.612 -3.721 6.422 1.00 92.69 98 SER A C 1
ATOM 784 O O . SER A 1 98 ? -7.351 -4.850 5.995 1.00 92.69 98 SER A O 1
ATOM 786 N N . LEU A 1 99 ? -6.745 -3.012 7.151 1.00 92.62 99 LEU A N 1
ATOM 787 C CA . LEU A 1 99 ? -5.410 -3.521 7.491 1.00 92.62 99 LEU A CA 1
ATOM 788 C C . LEU A 1 99 ? -5.471 -4.855 8.250 1.00 92.62 99 LEU A C 1
ATOM 790 O O . LEU A 1 99 ? -4.625 -5.718 8.028 1.00 92.62 99 LEU A O 1
ATOM 794 N N . LYS A 1 100 ? -6.519 -5.077 9.055 1.00 91.12 100 LYS A N 1
ATOM 795 C CA . LYS A 1 100 ? -6.759 -6.346 9.767 1.00 91.12 100 LYS A CA 1
ATOM 796 C C . LYS A 1 100 ? -6.996 -7.538 8.834 1.00 91.12 100 LYS A C 1
ATOM 798 O O . LYS A 1 100 ? -6.789 -8.679 9.228 1.00 91.12 100 LYS A O 1
ATOM 803 N N . LYS A 1 101 ? -7.447 -7.294 7.598 1.00 92.75 101 LYS A N 1
ATOM 804 C CA . LYS A 1 101 ? -7.692 -8.343 6.590 1.00 92.75 101 LYS A CA 1
ATOM 805 C C . LYS A 1 101 ? -6.451 -8.689 5.769 1.00 92.75 101 LYS A C 1
ATOM 807 O O . LYS A 1 101 ? -6.481 -9.659 5.012 1.00 92.75 101 LYS A O 1
ATOM 812 N N . ILE A 1 102 ? -5.380 -7.903 5.880 1.00 94.06 102 ILE A N 1
ATOM 813 C CA . ILE A 1 102 ? -4.110 -8.211 5.227 1.00 94.06 102 ILE A CA 1
ATOM 814 C C . ILE A 1 102 ? -3.462 -9.358 6.003 1.00 94.06 102 ILE A C 1
ATOM 816 O O . ILE A 1 102 ? -3.155 -9.211 7.187 1.00 94.06 102 ILE A O 1
ATOM 820 N N . SER A 1 103 ? -3.254 -10.498 5.346 1.00 93.88 103 SER A N 1
ATOM 821 C CA . SER A 1 103 ? -2.684 -11.709 5.949 1.00 93.88 103 SER A CA 1
ATOM 822 C C . SER A 1 103 ? -1.155 -11.712 5.930 1.00 93.88 103 SER A C 1
ATOM 824 O O . SER A 1 103 ? -0.537 -12.223 6.863 1.00 93.88 103 SER A O 1
ATOM 826 N N . SER A 1 104 ? -0.525 -11.082 4.936 1.00 95.06 104 SER A N 1
ATOM 827 C CA . SER A 1 104 ? 0.928 -10.877 4.907 1.00 95.06 104 SER A CA 1
ATOM 828 C C . SER A 1 104 ? 1.336 -9.717 4.001 1.00 95.06 104 SER A C 1
ATOM 830 O O . SER A 1 104 ? 0.645 -9.394 3.032 1.00 95.06 104 SER A O 1
ATOM 832 N N . VAL A 1 105 ? 2.481 -9.106 4.313 1.00 96.62 105 VAL A N 1
ATOM 833 C CA . VAL A 1 105 ? 3.183 -8.157 3.444 1.00 96.62 105 VAL A CA 1
ATOM 834 C C . VAL A 1 105 ? 4.644 -8.582 3.387 1.00 96.62 105 VAL A C 1
ATOM 836 O O . VAL A 1 105 ? 5.292 -8.692 4.427 1.00 96.62 105 VAL A O 1
ATOM 839 N N . ARG A 1 106 ? 5.151 -8.869 2.188 1.00 96.69 106 ARG A N 1
ATOM 840 C CA . ARG A 1 106 ? 6.512 -9.390 1.983 1.00 96.69 106 ARG A CA 1
ATOM 841 C C . ARG A 1 106 ? 7.138 -8.834 0.717 1.00 96.69 106 ARG A C 1
ATOM 843 O O . ARG A 1 106 ? 6.412 -8.502 -0.217 1.00 96.69 106 ARG A O 1
ATOM 850 N N . HIS A 1 107 ? 8.463 -8.799 0.662 1.00 96.38 107 HIS A N 1
ATOM 851 C CA . HIS A 1 107 ? 9.182 -8.520 -0.578 1.00 96.38 107 HIS A CA 1
ATOM 852 C C . HIS A 1 107 ? 8.872 -9.564 -1.652 1.00 96.38 107 HIS A C 1
ATOM 854 O O . HIS A 1 107 ? 8.520 -10.707 -1.350 1.00 96.38 107 HIS A O 1
ATOM 860 N N . ASP A 1 108 ? 8.962 -9.141 -2.908 1.00 92.19 108 ASP A N 1
ATOM 861 C CA . ASP A 1 108 ? 8.937 -10.053 -4.041 1.00 92.19 108 ASP A CA 1
ATOM 862 C C . ASP A 1 108 ? 10.353 -10.606 -4.264 1.00 92.19 108 ASP A C 1
ATOM 864 O O . ASP A 1 108 ? 11.290 -9.847 -4.509 1.00 92.19 108 ASP A O 1
ATOM 868 N N . ASP A 1 109 ? 10.511 -11.929 -4.189 1.00 87.69 109 ASP A N 1
ATOM 869 C CA . ASP A 1 109 ? 11.819 -12.591 -4.306 1.00 87.69 109 ASP A CA 1
ATOM 870 C C . ASP A 1 109 ? 12.467 -12.399 -5.690 1.00 87.69 109 ASP A C 1
ATOM 872 O O . ASP A 1 109 ? 13.675 -12.576 -5.850 1.00 87.69 109 ASP A O 1
ATOM 876 N N . SER A 1 110 ? 11.668 -12.055 -6.708 1.00 86.62 110 SER A N 1
ATOM 877 C CA . SER A 1 110 ? 12.129 -11.894 -8.089 1.00 86.62 110 SER A CA 1
ATOM 878 C C . SER A 1 110 ? 12.491 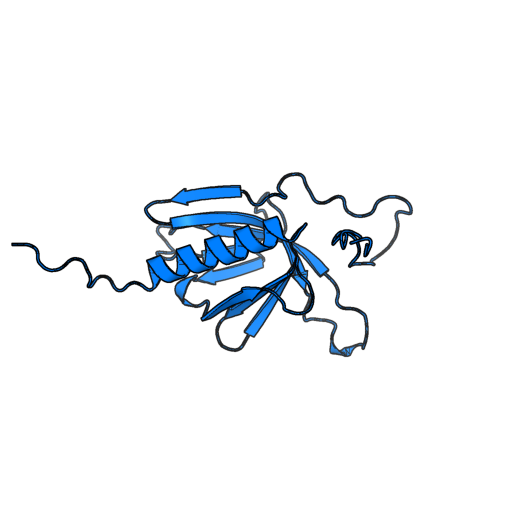-10.455 -8.454 1.00 86.62 110 SER A C 1
ATOM 880 O O . SER A 1 110 ? 13.214 -10.239 -9.430 1.00 86.62 110 SER A O 1
ATOM 882 N N . LEU A 1 111 ? 12.000 -9.464 -7.700 1.00 85.62 111 LEU A N 1
ATOM 883 C CA . LEU A 1 111 ? 12.164 -8.052 -8.032 1.00 85.62 111 LEU A CA 1
ATOM 884 C C . LEU A 1 111 ? 12.329 -7.199 -6.757 1.00 85.62 111 LEU A C 1
ATOM 886 O O . LEU A 1 111 ? 11.350 -6.972 -6.051 1.00 85.62 111 LEU A O 1
ATOM 890 N N . PRO A 1 112 ? 13.527 -6.643 -6.485 1.00 87.12 112 PRO A N 1
ATOM 891 C CA . PRO A 1 112 ? 13.846 -6.019 -5.192 1.00 87.12 112 PRO A CA 1
ATOM 892 C C . PRO A 1 112 ? 13.037 -4.753 -4.870 1.00 87.12 112 PRO A C 1
ATOM 894 O O . PRO A 1 112 ? 12.840 -4.416 -3.712 1.00 87.12 112 PRO A O 1
ATOM 897 N N . CYS A 1 113 ? 12.550 -4.044 -5.886 1.00 90.50 113 CYS A N 1
ATOM 898 C CA . CYS A 1 113 ? 11.674 -2.879 -5.733 1.00 90.50 113 CYS A CA 1
ATOM 899 C C . CYS A 1 113 ? 10.184 -3.244 -5.685 1.00 90.50 113 CYS A C 1
ATOM 901 O O . CYS A 1 113 ? 9.336 -2.352 -5.685 1.00 90.50 113 CYS A O 1
ATOM 903 N N . ALA A 1 114 ? 9.840 -4.532 -5.679 1.00 92.31 114 ALA A N 1
ATOM 904 C CA . ALA A 1 114 ? 8.469 -4.990 -5.564 1.00 92.31 114 ALA A CA 1
ATOM 905 C C . ALA A 1 114 ? 8.209 -5.701 -4.238 1.00 92.31 114 ALA A C 1
ATOM 907 O O . ALA A 1 114 ? 9.092 -6.255 -3.586 1.00 92.31 114 ALA A O 1
ATOM 908 N N . PHE A 1 115 ? 6.942 -5.680 -3.855 1.00 95.62 115 PHE A N 1
ATOM 909 C CA . PHE A 1 115 ? 6.430 -6.375 -2.693 1.00 95.62 115 PHE A CA 1
ATOM 910 C C . PHE A 1 115 ? 5.013 -6.870 -2.970 1.00 95.62 115 PHE A C 1
ATOM 912 O O . PHE A 1 115 ? 4.316 -6.402 -3.877 1.00 95.62 115 PHE A O 1
ATOM 919 N N . VAL A 1 116 ? 4.583 -7.852 -2.190 1.00 95.44 116 VAL A N 1
ATOM 920 C CA . VAL A 1 116 ? 3.290 -8.512 -2.318 1.00 95.44 116 VAL A CA 1
ATOM 921 C C . VAL A 1 116 ? 2.487 -8.283 -1.050 1.00 95.44 116 VAL A C 1
ATOM 923 O O . VAL A 1 116 ? 2.953 -8.563 0.055 1.00 95.44 116 VAL A O 1
ATOM 926 N N . VAL A 1 117 ? 1.260 -7.800 -1.229 1.00 95.75 117 VAL A N 1
ATOM 927 C CA . VAL A 1 117 ? 0.249 -7.699 -0.174 1.00 95.75 117 VAL A CA 1
ATOM 928 C C . VAL A 1 117 ? -0.760 -8.822 -0.373 1.00 95.75 117 VAL A C 1
ATOM 930 O O . VAL A 1 117 ? -1.420 -8.884 -1.414 1.00 95.75 117 VAL A O 1
ATOM 933 N N . SER A 1 118 ? -0.892 -9.693 0.621 1.00 94.94 118 SER A N 1
ATOM 934 C CA . SER A 1 118 ? -1.828 -10.820 0.604 1.00 94.94 118 SER A CA 1
ATOM 935 C C . SER A 1 118 ? -3.078 -10.469 1.411 1.00 94.94 118 SER A C 1
ATOM 937 O O . SER A 1 118 ? -2.984 -10.003 2.547 1.00 94.94 118 SER A O 1
ATOM 939 N N . VAL A 1 119 ? -4.259 -10.675 0.830 1.00 92.56 119 VAL A N 1
ATOM 940 C CA . VAL A 1 119 ? -5.564 -10.412 1.455 1.00 92.56 119 VAL A CA 1
ATOM 941 C C . VAL A 1 119 ? -6.454 -11.624 1.216 1.00 92.56 119 VAL A C 1
ATOM 943 O O . VAL A 1 119 ? -6.917 -11.846 0.095 1.00 92.56 119 VAL A O 1
ATOM 946 N N . GLY A 1 120 ? -6.695 -12.416 2.262 1.00 87.69 120 GLY A N 1
ATOM 947 C CA . GLY A 1 120 ? -7.336 -13.725 2.109 1.00 87.69 120 GLY A CA 1
ATOM 948 C C . GLY A 1 120 ? -6.532 -14.607 1.148 1.00 87.69 120 GLY A C 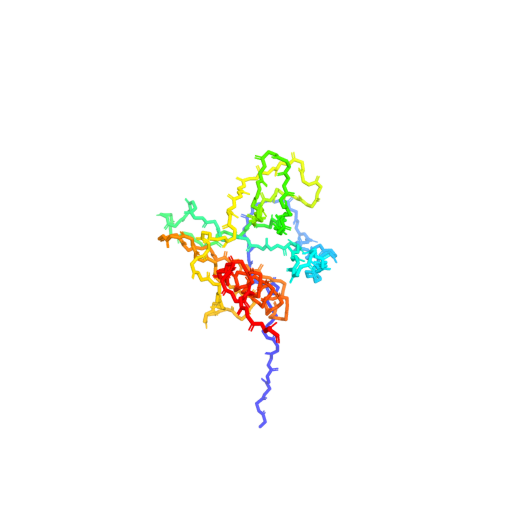1
ATOM 949 O O . GLY A 1 120 ? -5.345 -14.830 1.370 1.00 87.69 120 GLY A O 1
ATOM 950 N N . GLU A 1 121 ? -7.169 -15.054 0.065 1.00 86.69 121 GLU A N 1
ATOM 951 C CA . GLU A 1 121 ? -6.556 -15.884 -0.989 1.00 86.69 121 GLU A CA 1
ATOM 952 C C . GLU A 1 121 ? -5.967 -15.063 -2.153 1.00 86.69 121 GLU A C 1
ATOM 954 O O . GLU A 1 121 ? -5.391 -15.613 -3.089 1.00 86.69 121 GLU A O 1
ATOM 959 N N . SER A 1 122 ? -6.122 -13.735 -2.130 1.00 89.31 122 SER A N 1
ATOM 960 C CA . SER A 1 122 ? -5.666 -12.848 -3.204 1.00 89.31 122 SER A CA 1
ATOM 961 C C . SER A 1 122 ? -4.300 -12.238 -2.902 1.00 89.31 122 SER A C 1
ATOM 963 O O . SER A 1 122 ? -4.088 -11.695 -1.821 1.00 89.31 122 SER A O 1
ATOM 965 N N . ASN A 1 123 ? -3.413 -12.231 -3.900 1.00 91.69 123 ASN A N 1
ATOM 966 C CA . ASN A 1 123 ? -2.092 -11.607 -3.823 1.00 91.69 123 ASN A CA 1
ATOM 967 C C . ASN A 1 123 ? -2.006 -10.403 -4.765 1.00 91.69 123 ASN A C 1
ATOM 969 O O . ASN A 1 123 ? -2.322 -10.506 -5.952 1.00 91.69 123 ASN A O 1
ATOM 973 N N . TYR A 1 124 ? -1.542 -9.268 -4.248 1.00 91.75 124 TYR A N 1
ATOM 974 C CA . TYR A 1 124 ? -1.386 -8.029 -5.003 1.00 91.75 124 TYR A CA 1
ATOM 975 C C . TYR A 1 124 ? 0.087 -7.629 -5.058 1.00 91.75 124 TYR A C 1
ATOM 977 O O . TYR A 1 124 ? 0.643 -7.180 -4.058 1.00 91.75 124 TYR A O 1
ATOM 985 N N . THR A 1 125 ? 0.707 -7.760 -6.232 1.00 92.56 125 THR A N 1
ATOM 986 C CA . THR A 1 125 ? 2.078 -7.284 -6.461 1.00 92.56 125 THR A CA 1
ATOM 987 C C . THR A 1 125 ? 2.088 -5.782 -6.734 1.00 92.56 125 THR A C 1
ATOM 989 O O . THR A 1 125 ? 1.392 -5.281 -7.632 1.00 92.56 125 THR A O 1
ATOM 992 N N . LEU A 1 126 ? 2.904 -5.073 -5.964 1.00 93.31 126 LEU A N 1
ATOM 993 C CA . LEU A 1 126 ? 3.119 -3.637 -6.022 1.00 93.31 126 LEU A CA 1
ATOM 994 C C . LEU A 1 126 ? 4.601 -3.374 -6.276 1.00 93.31 126 LEU A C 1
ATOM 996 O O . LEU A 1 126 ? 5.459 -4.041 -5.714 1.00 93.31 126 LEU A O 1
ATOM 1000 N N . LEU A 1 127 ? 4.884 -2.410 -7.140 1.00 91.19 127 LEU A N 1
ATOM 1001 C CA . LEU A 1 127 ? 6.221 -2.007 -7.544 1.00 91.19 127 LEU A CA 1
ATOM 1002 C C . LEU A 1 127 ? 6.447 -0.559 -7.103 1.00 91.19 127 LEU A C 1
ATOM 1004 O O . LEU A 1 127 ? 5.710 0.345 -7.512 1.00 91.19 127 LEU A O 1
ATOM 1008 N N . ALA A 1 128 ? 7.448 -0.364 -6.255 1.00 91.31 128 ALA A N 1
ATOM 1009 C CA . ALA A 1 128 ? 7.945 0.929 -5.820 1.00 91.31 128 ALA A CA 1
ATOM 1010 C C . ALA A 1 128 ? 8.980 1.487 -6.808 1.00 91.31 128 ALA A C 1
ATOM 1012 O O . ALA A 1 128 ? 9.369 0.824 -7.774 1.00 91.31 128 ALA A O 1
ATOM 1013 N N . ARG A 1 129 ? 9.410 2.732 -6.577 1.00 88.00 129 ARG A N 1
ATOM 1014 C CA . ARG A 1 129 ? 10.443 3.383 -7.393 1.00 88.00 129 ARG A CA 1
ATOM 1015 C C . ARG A 1 129 ? 11.779 2.649 -7.305 1.00 88.00 129 ARG A C 1
ATOM 1017 O O . ARG A 1 129 ? 12.449 2.464 -8.319 1.00 88.00 129 ARG A O 1
ATOM 1024 N N . ASP A 1 130 ? 12.144 2.245 -6.097 1.00 88.19 130 ASP A N 1
ATOM 1025 C CA . ASP A 1 130 ? 13.399 1.585 -5.762 1.00 88.19 130 ASP A CA 1
ATOM 1026 C C . ASP A 1 130 ? 13.201 0.629 -4.570 1.00 88.19 130 ASP A C 1
ATOM 1028 O O . ASP A 1 130 ? 12.094 0.484 -4.044 1.00 88.19 130 ASP A O 1
ATOM 1032 N N . ALA A 1 131 ? 14.266 -0.082 -4.194 1.00 89.62 131 ALA A N 1
ATOM 1033 C CA . ALA A 1 131 ? 14.229 -1.056 -3.106 1.00 89.62 131 ALA A CA 1
ATOM 1034 C C . ALA A 1 131 ? 13.998 -0.403 -1.731 1.00 89.62 131 ALA A C 1
ATOM 1036 O O . ALA A 1 131 ? 13.244 -0.944 -0.934 1.00 89.62 131 ALA A O 1
ATOM 1037 N N . ALA A 1 132 ? 14.554 0.786 -1.476 1.00 91.06 132 ALA A N 1
ATOM 1038 C CA . ALA A 1 132 ? 14.392 1.470 -0.190 1.00 91.06 132 ALA A CA 1
ATOM 1039 C C . ALA A 1 132 ? 12.946 1.952 0.024 1.00 91.06 132 ALA A C 1
ATOM 1041 O O . ALA A 1 132 ? 12.396 1.872 1.128 1.00 91.06 132 ALA A O 1
ATOM 1042 N N . ASP A 1 133 ? 12.296 2.411 -1.047 1.00 91.44 133 ASP A N 1
ATOM 1043 C CA . ASP A 1 133 ? 10.871 2.720 -1.038 1.00 91.44 133 ASP A CA 1
ATOM 1044 C C . ASP A 1 133 ? 10.050 1.444 -0.761 1.00 91.44 133 ASP A C 1
ATOM 1046 O O . ASP A 1 133 ? 9.121 1.483 0.048 1.00 91.44 133 ASP A O 1
ATOM 1050 N N . ALA A 1 134 ? 10.396 0.308 -1.386 1.00 93.25 134 ALA A N 1
ATOM 1051 C CA . ALA A 1 134 ? 9.736 -0.976 -1.127 1.00 93.25 134 ALA A CA 1
ATOM 1052 C C . ALA A 1 134 ? 9.895 -1.421 0.338 1.00 93.25 134 ALA A C 1
ATOM 1054 O O . ALA A 1 134 ? 8.900 -1.785 0.966 1.00 93.25 134 ALA A O 1
ATOM 1055 N N . ASP A 1 135 ? 11.102 -1.319 0.900 1.00 94.50 135 ASP A N 1
ATOM 1056 C CA . ASP A 1 135 ? 11.398 -1.611 2.309 1.00 94.50 135 ASP A CA 1
ATOM 1057 C C . ASP A 1 135 ? 10.533 -0.757 3.239 1.00 94.50 135 ASP A C 1
ATOM 1059 O O . ASP A 1 135 ? 9.897 -1.269 4.160 1.00 94.50 135 ASP A O 1
ATOM 1063 N N . THR A 1 136 ? 10.425 0.545 2.956 1.00 94.00 136 THR A N 1
ATOM 1064 C CA . THR A 1 136 ? 9.611 1.470 3.759 1.00 94.00 136 THR A CA 1
ATOM 1065 C C . THR A 1 136 ? 8.134 1.072 3.761 1.00 94.00 136 THR A C 1
ATOM 1067 O O . THR A 1 136 ? 7.477 1.124 4.806 1.00 94.00 136 THR A O 1
ATOM 1070 N N . TRP A 1 137 ? 7.600 0.653 2.609 1.00 95.12 137 TRP A N 1
ATOM 1071 C CA . TRP A 1 137 ? 6.228 0.156 2.498 1.00 95.12 137 TRP A CA 1
ATOM 1072 C C . TRP A 1 137 ? 6.016 -1.146 3.270 1.00 95.12 137 TRP A C 1
ATOM 1074 O O . TRP A 1 137 ? 5.045 -1.249 4.021 1.00 95.12 137 TRP A O 1
ATOM 1084 N N . VAL A 1 138 ? 6.907 -2.125 3.096 1.00 96.00 138 VAL A N 1
ATOM 1085 C CA . VAL A 1 138 ? 6.819 -3.427 3.772 1.00 96.00 138 VAL A CA 1
ATOM 1086 C C . VAL A 1 138 ? 6.902 -3.252 5.287 1.00 96.00 138 VAL A C 1
ATOM 1088 O O . VAL A 1 138 ? 6.049 -3.783 5.998 1.00 96.00 138 VAL A O 1
ATOM 1091 N N . GLN A 1 139 ? 7.858 -2.455 5.770 1.00 95.38 139 GLN A N 1
ATOM 1092 C CA . GLN A 1 139 ? 8.031 -2.162 7.190 1.00 95.38 139 GLN A CA 1
ATOM 1093 C C . GLN A 1 139 ? 6.798 -1.458 7.766 1.00 95.38 139 GLN A C 1
ATOM 1095 O O . GLN A 1 139 ? 6.183 -1.962 8.699 1.00 95.38 139 GLN A O 1
ATOM 1100 N N . SER A 1 140 ? 6.367 -0.346 7.159 1.00 94.88 140 SER A N 1
ATOM 1101 C CA . SER A 1 140 ? 5.248 0.452 7.685 1.00 94.88 140 SER A CA 1
ATOM 1102 C C . SER A 1 140 ? 3.936 -0.335 7.725 1.00 94.88 140 SER A C 1
ATOM 1104 O O . SER A 1 140 ? 3.156 -0.201 8.667 1.00 94.88 140 SER A O 1
ATOM 1106 N N . LEU A 1 141 ? 3.670 -1.160 6.705 1.00 95.44 141 LEU A N 1
ATOM 1107 C CA . LEU A 1 141 ? 2.461 -1.979 6.670 1.00 95.44 141 LEU A CA 1
ATOM 1108 C C . LEU A 1 141 ? 2.513 -3.129 7.680 1.00 95.44 141 LEU A C 1
ATOM 1110 O O . LEU A 1 141 ? 1.481 -3.423 8.277 1.00 95.44 141 LEU A O 1
ATOM 1114 N N . ASN A 1 142 ? 3.664 -3.777 7.876 1.00 95.19 142 ASN A N 1
ATOM 1115 C CA . ASN A 1 142 ? 3.791 -4.823 8.892 1.00 95.19 142 ASN A CA 1
ATOM 1116 C C . ASN A 1 142 ? 3.707 -4.242 10.307 1.00 95.19 142 ASN A C 1
ATOM 1118 O O . ASN A 1 142 ? 2.882 -4.721 11.076 1.00 95.19 142 ASN A O 1
ATOM 1122 N N . ASP A 1 143 ? 4.400 -3.139 10.600 1.00 92.62 143 ASP A N 1
ATOM 1123 C CA . ASP A 1 143 ? 4.309 -2.455 11.899 1.00 92.62 143 ASP A CA 1
ATOM 1124 C C . ASP A 1 143 ? 2.864 -2.056 12.224 1.00 92.62 143 ASP A C 1
ATOM 1126 O O . ASP A 1 143 ? 2.356 -2.309 13.317 1.00 92.62 143 ASP A O 1
ATOM 1130 N N . ALA A 1 144 ? 2.156 -1.467 11.254 1.00 91.56 144 ALA A N 1
ATOM 1131 C CA . ALA A 1 144 ? 0.754 -1.102 11.425 1.00 91.56 144 ALA A CA 1
ATOM 1132 C C . ALA A 1 144 ? -0.144 -2.329 11.652 1.00 91.56 144 ALA A C 1
ATOM 1134 O O . ALA A 1 144 ? -1.063 -2.276 12.469 1.00 91.56 144 ALA A O 1
ATOM 1135 N N . ARG A 1 145 ? 0.099 -3.435 10.939 1.00 91.06 145 ARG A N 1
ATOM 1136 C CA . ARG A 1 145 ? -0.657 -4.684 11.114 1.00 91.06 145 ARG A CA 1
ATOM 1137 C C . ARG A 1 145 ? -0.409 -5.304 12.481 1.00 91.06 145 ARG A C 1
ATOM 1139 O O . ARG A 1 145 ? -1.373 -5.726 13.110 1.00 91.06 145 ARG A O 1
ATOM 1146 N N . ASP A 1 146 ? 0.833 -5.330 12.940 1.00 90.44 146 ASP A N 1
ATOM 1147 C CA . ASP A 1 146 ? 1.202 -5.918 14.224 1.00 90.44 146 ASP A CA 1
ATOM 1148 C C . ASP A 1 146 ? 0.556 -5.137 15.371 1.00 90.44 146 ASP A C 1
ATOM 1150 O O . ASP A 1 146 ? -0.153 -5.728 16.181 1.00 90.44 146 ASP A O 1
ATOM 1154 N N . VAL A 1 147 ? 0.634 -3.801 15.353 1.00 90.06 147 VAL A N 1
ATOM 1155 C CA . VAL A 1 147 ? -0.039 -2.940 16.347 1.00 90.06 147 VAL A CA 1
ATOM 1156 C C . VAL A 1 147 ? -1.564 -3.131 16.357 1.00 90.06 147 VAL A C 1
ATOM 1158 O O . VAL A 1 147 ? -2.193 -3.010 17.406 1.00 90.06 147 VAL A O 1
ATOM 1161 N N . LEU A 1 148 ? -2.187 -3.418 15.208 1.00 88.06 148 LEU A N 1
ATOM 1162 C CA . LEU A 1 148 ? -3.636 -3.650 15.117 1.00 88.06 148 LEU A CA 1
ATOM 1163 C C . LEU A 1 148 ? -4.064 -5.073 15.495 1.00 88.06 148 LEU A C 1
ATOM 1165 O O . LEU A 1 148 ? -5.236 -5.273 15.828 1.00 88.06 148 LEU A O 1
ATOM 1169 N N . ASN A 1 149 ? -3.152 -6.040 15.396 1.00 83.88 149 ASN A N 1
ATOM 1170 C CA . ASN A 1 149 ? -3.381 -7.442 15.738 1.00 83.88 149 ASN A CA 1
ATOM 1171 C C . ASN A 1 149 ? -2.963 -7.776 17.174 1.00 83.88 149 ASN A C 1
ATOM 1173 O O . ASN A 1 149 ? -3.431 -8.781 17.712 1.00 83.88 149 ASN A O 1
ATOM 1177 N N . GLU A 1 150 ? -2.138 -6.944 17.817 1.00 80.25 150 GLU A N 1
ATOM 1178 C CA . GLU A 1 150 ? -1.965 -6.962 19.267 1.00 80.25 150 GLU A CA 1
ATOM 1179 C C . GLU A 1 150 ? -3.344 -6.782 19.917 1.00 80.25 150 GLU A C 1
ATOM 1181 O O . GLU A 1 150 ? -3.959 -5.714 19.874 1.00 80.25 150 GLU A O 1
ATOM 1186 N N . ALA A 1 151 ? -3.876 -7.871 20.478 1.00 56.25 151 ALA A N 1
ATOM 1187 C CA . ALA A 1 151 ? -5.161 -7.861 21.157 1.00 56.25 151 ALA A CA 1
ATOM 1188 C C . ALA A 1 151 ? -5.184 -6.759 22.239 1.00 56.25 151 ALA A C 1
ATOM 1190 O O . ALA A 1 151 ? -4.151 -6.505 22.866 1.00 56.25 151 ALA A O 1
ATOM 1191 N N . PRO A 1 152 ? -6.351 -6.180 22.583 1.00 52.78 152 PRO A N 1
ATOM 1192 C CA . PRO A 1 152 ? -6.482 -5.233 23.700 1.00 52.78 152 PRO A CA 1
ATOM 1193 C C . PRO A 1 152 ? -6.146 -5.811 25.098 1.00 52.78 152 PRO A C 1
ATOM 1195 O O . PRO A 1 152 ? -6.518 -5.226 26.108 1.00 52.78 152 PRO A O 1
ATOM 1198 N N . GLY A 1 153 ? -5.488 -6.972 25.191 1.00 46.09 153 GLY A N 1
ATOM 1199 C CA . GLY A 1 153 ? -5.291 -7.755 26.412 1.00 46.09 153 GLY A CA 1
ATOM 1200 C C . GLY A 1 153 ? -3.932 -7.614 27.106 1.00 46.09 153 GLY A C 1
ATOM 1201 O O . GLY A 1 153 ? -3.743 -8.244 28.139 1.00 46.09 153 GLY A O 1
ATOM 1202 N N . ALA A 1 154 ? -2.992 -6.807 26.602 1.00 42.09 154 ALA A N 1
ATOM 1203 C CA . ALA A 1 154 ? -1.689 -6.598 27.257 1.00 42.09 154 ALA A CA 1
ATOM 1204 C C . ALA A 1 154 ? -1.631 -5.346 28.161 1.00 42.09 154 ALA A C 1
ATOM 1206 O O . ALA A 1 154 ? -0.558 -4.940 28.597 1.00 42.09 154 ALA A O 1
ATOM 1207 N N . GLN A 1 155 ? -2.779 -4.733 28.467 1.00 44.03 155 GLN A N 1
ATOM 1208 C CA . GLN A 1 155 ? -2.914 -3.748 29.546 1.00 44.03 155 GLN A CA 1
ATOM 1209 C C . GLN A 1 155 ? -3.791 -4.331 30.656 1.00 44.03 155 GLN A C 1
ATOM 1211 O O . GLN A 1 155 ? -4.883 -3.853 30.941 1.00 44.03 155 GLN A O 1
ATOM 1216 N N . CYS A 1 156 ? -3.327 -5.414 31.268 1.00 42.56 156 CYS A N 1
ATOM 1217 C CA . CYS A 1 156 ? -3.834 -5.864 32.552 1.00 42.56 156 CYS A CA 1
ATOM 1218 C C . CYS A 1 156 ? -2.642 -6.098 33.478 1.00 42.56 156 CYS A C 1
ATOM 1220 O O . CYS A 1 156 ? -1.750 -6.882 33.174 1.00 42.56 156 CYS A O 1
ATOM 1222 N N . VAL A 1 157 ? -2.724 -5.434 34.631 1.00 43.22 157 VAL A N 1
ATOM 1223 C CA . VAL A 1 157 ? -1.971 -5.641 35.872 1.00 43.22 157 VAL A CA 1
ATOM 1224 C C . VAL A 1 157 ? -0.518 -5.141 35.907 1.00 43.22 157 VAL A C 1
ATOM 1226 O O . VAL A 1 157 ? 0.434 -5.866 35.647 1.00 43.22 157 VAL A O 1
ATOM 1229 N N . ALA A 1 158 ? -0.354 -3.920 36.412 1.00 36.25 158 ALA A N 1
ATOM 1230 C CA . ALA A 1 158 ? 0.591 -3.701 37.501 1.00 36.25 158 ALA A CA 1
ATOM 1231 C C . ALA A 1 158 ? -0.167 -2.960 38.610 1.00 36.25 158 ALA A C 1
ATOM 1233 O O . ALA A 1 158 ? -0.592 -1.818 38.421 1.00 36.25 158 ALA A O 1
ATOM 1234 N N . SER A 1 159 ? -0.431 -3.699 39.688 1.00 42.72 159 SER A N 1
ATOM 1235 C CA . SER A 1 159 ? -0.911 -3.200 40.978 1.00 42.72 159 SER A CA 1
ATOM 1236 C C . SER A 1 159 ? 0.119 -2.301 41.652 1.00 42.72 159 SER A C 1
ATOM 1238 O O . SER A 1 159 ? 1.326 -2.501 41.387 1.00 42.72 159 SER A O 1
#

Secondary structure (DSSP, 8-state):
--------TT-----S---TT---PPPS--SPEEEEETTEEEEEEEEEEEPSTTGGGTPPPPEEEEEEEEEPPBTTB-S-EEEEESSTT-S-EEEEEEGGGEEEEEEETTEEEEEEEEETTEEEEEE-SSHHHHHHHHHHHHHHHHHHHS-TTS-----

Radius of gyration: 17.8 Å; Cα contacts (8 Å, |Δi|>4): 259; chains: 1; bounding box: 55×30×70 Å

Mean predicted aligned error: 11.2 Å

pLDDT: mean 76.45, std 21.34, range [27.67, 96.69]

Nearest PDB structures (foldseek):
  2dhk-assembly1_A  TM=7.563E-01  e=1.015E-05  Homo sapiens
  3tfm-assembly1_A  TM=6.684E-01  e=7.132E-05  Rattus norvegicus
  3hie-assembly2_D  TM=6.770E-01  e=2.055E-04  Saccharomyces cerevisiae
  3hie-assembly2_C  TM=6.810E-01  e=6.262E-04  Saccharomyces cerevisiae
  3hie-assembly1_B  TM=6.494E-01  e=5.923E-04  Saccharomyces cerevisiae

Foldseek 3Di:
DDDDDPPQLLDDADDDDDDDDDRPDAPPCPQWDWDDDPPATKTKGKKWWFDPPCVPVVDDTHTAIWIWIFDDADPVGNATKTWIANDPVNPDTPDIDGLLQFPAKAADPVDLQWIWTHGPPDIIIIGGSDNVSSVVVRVRSVSRNVVVPPPPPPPDDDD

Solvent-accessible surface area (backbone atoms only — not comparable to full-atom values): 9671 Å² total; per-residue (Å²): 134,84,81,78,74,80,83,69,62,83,79,79,68,79,86,86,84,90,72,100,84,69,78,85,70,79,60,85,52,61,59,62,48,73,48,80,55,93,96,31,51,33,46,31,31,59,32,30,35,62,54,81,85,50,71,87,74,76,54,81,80,42,59,44,74,28,21,37,32,47,42,73,57,44,97,96,39,88,51,46,25,47,32,34,20,64,40,86,83,55,86,43,76,76,49,72,42,50,45,88,53,46,76,46,63,41,75,34,94,89,41,70,24,22,30,34,44,26,41,80,94,46,75,45,51,34,32,34,75,36,44,69,45,27,50,52,52,40,49,34,53,47,55,36,37,50,66,69,65,56,64,94,72,83,82,68,85,85,131

=== Feature glossary ===
Key to the feature types in this record:

Secondary structure (8-state, DSSP). Secondary structure is the local, repeating backbone conformation. DSSP classifies it into eight states by reading the hydrogen-bond network: three helix types (H, G, I), two β types (E, B), two non-regular types (T, S), and unstructured coil (-).

Backbone torsions (φ/ψ). Backbone dihedral angles. Every residue except chain termini has a φ (preceding-C → N → Cα → C) and a ψ (N → Cα → C → next-N). They are reported in degrees following the IUPAC sign convention. Secondary structure is essentially a statement about which (φ, ψ) basin each residue occupies.

Predicted aligned error. Predicted Aligned Error (PAE) is an AlphaFold confidence matrix: entry (i, j) is the expected error in the position of residue j, in ångströms, when the prediction is superimposed on the true structure at residue i. Low PAE within a block of residues means that block is internally rigid and well-predicted; high PAE between two blocks means their relative placement is uncertain even if each block individually is confident.

B-factor. B-factor (Debye–Waller factor) reflects atomic disp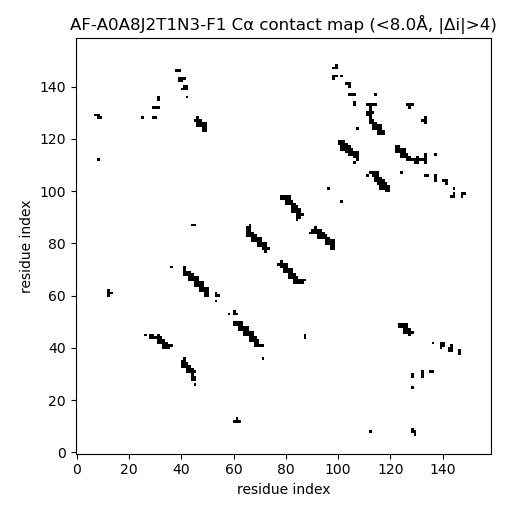lacement in the crystal lattice. It is an experimental observable (units Å²), not a prediction; low values mean the atom is pinned down, high values mean it moves or is heterogeneous across the crystal.

Secondary structure (3-state, P-SEA). Three-state secondary structure (P-SEA) collapses the eight DSSP classes into helix (a), strand (b), and coil (c). P-SEA assigns these from Cα geometry alone — distances and angles — without requiring backbone oxygens, so it works on any Cα trace.

Sequence. Primary structure: the covalent order of the twenty standard amino acids alon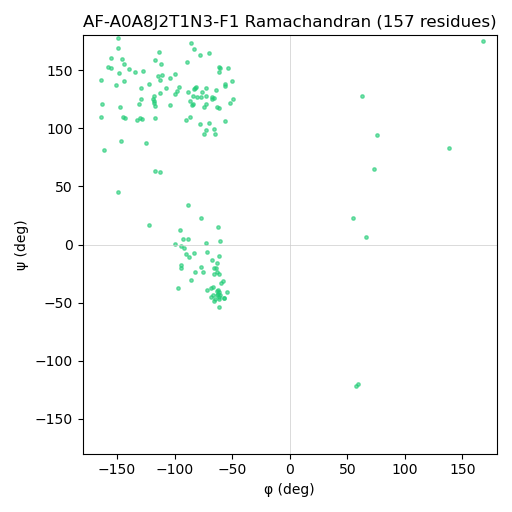g the backbone. Two proteins with the same sequence will (almost always) fold to the same structure; two with 30% identity often share a fold but not the details.

pLDDT. pLDDT is the predicted lDDT-Cα score: AlphaFold's confidence that the local environment of each residue (all inter-atomic distances within 15 Å) is correctly placed. It is a per-residue number between 0 and 100, with higher meaning more reliable.

InterPro / GO / CATH / organism. Functional annotations link the protein to curated databases. InterPro entries identify conserved domains and families by matching the sequence against member-database signatures (Pfam, PROSITE, CDD, …). Gene Ontology (GO) terms describe molecular function, biological process, and cellular component in a controlled vocabulary. CATH places the structure in a hierarchical fold classification (Class/Architecture/Topology/Homologous-superfamily). The organism is the source species.

Contact-map, Ramachandran, and PAE plots. Three diagnostic plots accompany the record. The Cα contact map visualizes the tertiary structure as a 2D adjacency matrix (8 Å cutoff, sequence-local contacts suppressed). The Ramachandran plot shows the distribution of backbone (φ, ψ) torsions, with points in the α and β basins reflecting secondary structure content. The PAE plot shows AlphaFold's inter-residue confidence as a color matrix.

mmCIF coordinates. The mmCIF table is the protein's shape written out atom by atom. For each backbone N, Cα, C, and carbonyl O, it records an (x, y, z) coordinate triple in Å plus the residue type, chain letter, and residue number.

Radius of gyration, Cα contacts, bounding box. Three whole-structure scalars: the radius of gyration (RMS distance of Cα from centroid, in Å), the count of Cα–Cα contacts (pairs closer than 8 Å and separated by more than four residues in sequence — i.e. tertiary, not local, contacts), and the bounding-box dimensions. Together they distinguish compact globular folds from extended fibres or disordered chains.

Foldseek 3Di. The Foldseek 3Di string encodes local tertiary geometry as a 20-letter alphabet — one character per residue — derived from the relative positions of nearby Cα atoms. Unlike the amino-acid sequence, 3Di is a direct function of the 3D structure, so two proteins with the same fold have similar 3Di strings even at low sequence identity.

Rendered structure images. Six rendered views show the 3D structure from the faces of a cube — i.e. along ±x, ±y, ±z. Rendering representation is drawn randomly per protein from cartoon (secondary-structure ribbons), sticks (backbone bonds), or molecular surface; coloring is either N→C rainbow (blue at the N-terminus through red at the C-terminus) or one color per chain.

Nearest PDB structures. The Foldseek neighbor list gives the closest experimentally determined structures in the PDB, ranked by structural alignment. TM-score near 1 means near-identical fold; near 0.3 means only rough topology match. This is how one finds what a novel AlphaFold prediction most resembles in the solved-structure universe.

Solvent-accessible surface area. SASA measures how much of the protein is reachable by solvent. It is computed by rolling a water-sized probe over the atomic surface and summing the exposed area (Å²). Per-residue SASA distinguishes core (buried, low SASA) from surface (exposed, high SASA) residues; total SASA is a whole-molecule size measure.